Protein AF-A0A800JFA0-F1 (afdb_monomer)

Sequence (124 aa):
RRDFPLHDFRRLAPLLHELRVVKTEPEIELLKEAVDITAKGFRRLLRFVKPGVIEFEVEAELAREFIKRRGKFAYTPIIAAGKNNCVLHYLQNDQVCKKGQLLLLDIGSSYANYNADMTRTIPV

Radius of gyration: 19.23 Å; Cα contacts (8 Å, |Δi|>4): 198; chains: 1; bounding box: 42×38×57 Å

Nearest PDB structures (foldseek):
  1jaw-assembly1_A  TM=9.812E-01  e=3.263E-09  Escherichia coli
  2bh3-assembly1_A  TM=9.838E-01  e=4.172E-09  Escherichia coli
  5cdl-assembly1_A  TM=9.649E-01  e=1.303E-07  Deinococcus radiodurans R1 = ATCC 13939 = DSM 20539
  5giq-assembly1_A-2  TM=9.673E-01  e=3.483E-07  Deinococcus radiodurans R1 = ATCC 13939 = DSM 20539
  4ege-assembly1_A-2  TM=9.065E-01  e=4.326E-06  Mycobacterium ulcerans Agy99

pLDDT: mean 97.41, std 2.81, range [72.75, 98.81]

Mean predict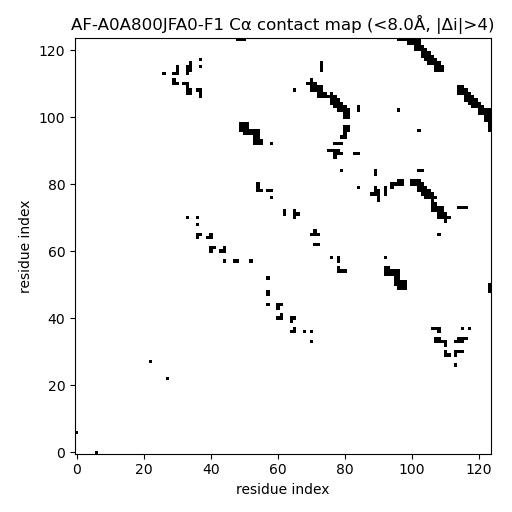ed aligned error: 3.14 Å

Secondary structure (DSSP, 8-state):
--S-TTS----SHHHHHHHTTSPPHHHHHHHHHHHHHHHHHHHHHHHH--TT-BHHHHHHHHHHHHHHTT-EESSPPEEEEGGGGGSTT-----SB--TT-EEEEEE-EEETTEE--EEEEEE-

Foldseek 3Di:
DVVCVPDDDDDCVVVVVVVPPDDDPVLVVQLVLQVVLFVVLVVVLVVVDDFFDFQVVSVVSSQVSQVVSVKHWPDQKDWAKAPRVVPPPDRPSGDTHHAPIKIWIFTTIADPNHIDTDIDIDGD

Structure (mmCIF, N/CA/C/O backbone):
data_AF-A0A800JFA0-F1
#
_entry.id   AF-A0A800JFA0-F1
#
loop_
_atom_site.group_PDB
_atom_site.id
_atom_site.type_symbol
_atom_site.label_atom_id
_atom_site.label_alt_id
_atom_site.label_comp_id
_atom_site.label_asym_id
_atom_site.label_entity_id
_atom_site.label_seq_id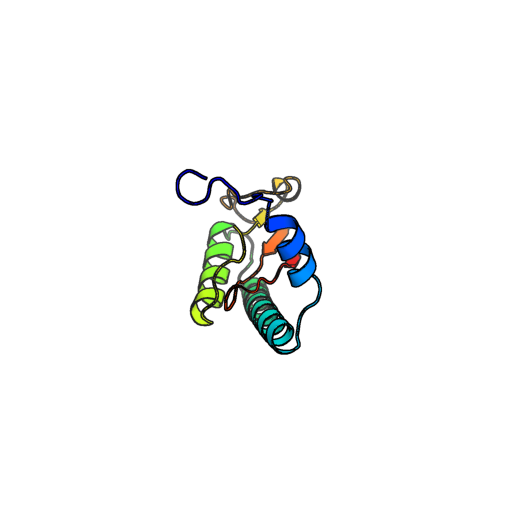
_atom_site.pdbx_PDB_ins_code
_atom_site.Cartn_x
_atom_site.Cartn_y
_atom_site.Cartn_z
_atom_site.occupancy
_atom_site.B_iso_or_equiv
_atom_site.auth_seq_id
_atom_site.auth_comp_id
_atom_site.auth_asym_id
_atom_site.auth_atom_id
_atom_site.pdbx_PDB_model_num
ATOM 1 N N . ARG A 1 1 ? 16.567 21.634 -27.861 1.00 72.75 1 ARG A N 1
ATOM 2 C CA . ARG A 1 1 ? 16.280 22.268 -29.174 1.00 72.75 1 ARG A CA 1
ATOM 3 C C . ARG A 1 1 ? 17.386 23.222 -29.615 1.00 72.75 1 ARG A C 1
ATOM 5 O O . ARG A 1 1 ? 17.809 23.080 -30.745 1.00 72.75 1 ARG A O 1
ATOM 12 N N . ARG A 1 2 ? 17.898 24.126 -28.760 1.00 85.94 2 ARG A N 1
ATOM 13 C CA . ARG A 1 2 ? 19.010 25.034 -29.121 1.00 85.94 2 ARG A CA 1
ATOM 14 C C . ARG A 1 2 ? 20.276 24.302 -29.587 1.00 85.94 2 ARG A C 1
ATOM 16 O O . ARG A 1 2 ? 20.814 24.647 -30.625 1.00 85.94 2 ARG A O 1
ATOM 23 N N . ASP A 1 3 ? 20.683 23.260 -28.867 1.00 93.69 3 ASP A N 1
ATOM 24 C CA . ASP A 1 3 ? 21.931 22.534 -29.170 1.00 93.69 3 ASP A CA 1
ATOM 25 C C . ASP A 1 3 ? 21.749 21.471 -30.272 1.00 93.69 3 ASP A C 1
ATOM 27 O O . ASP A 1 3 ? 22.708 20.950 -30.827 1.00 93.69 3 ASP A O 1
ATOM 31 N N . PHE A 1 4 ? 20.493 21.164 -30.610 1.00 93.38 4 PHE A N 1
ATOM 32 C CA . PHE A 1 4 ? 20.093 20.085 -31.512 1.00 93.38 4 PHE A CA 1
ATOM 33 C C . PHE A 1 4 ? 18.885 20.517 -32.361 1.00 93.38 4 PHE A C 1
ATOM 35 O O . PHE A 1 4 ? 17.796 19.958 -32.205 1.00 93.38 4 PHE A O 1
ATOM 42 N N . PRO A 1 5 ? 19.033 21.553 -33.205 1.00 93.12 5 PRO A N 1
ATOM 43 C CA . PRO A 1 5 ? 17.900 22.198 -33.869 1.00 93.12 5 PRO A CA 1
ATOM 44 C C . PRO A 1 5 ? 17.267 21.350 -34.979 1.00 93.12 5 PRO A C 1
ATOM 46 O O . PRO A 1 5 ? 16.103 21.560 -35.298 1.00 93.12 5 PRO A O 1
ATOM 49 N N . LEU A 1 6 ? 18.004 20.381 -35.535 1.00 95.81 6 LEU A N 1
ATOM 50 C CA . LEU A 1 6 ? 17.531 19.508 -36.617 1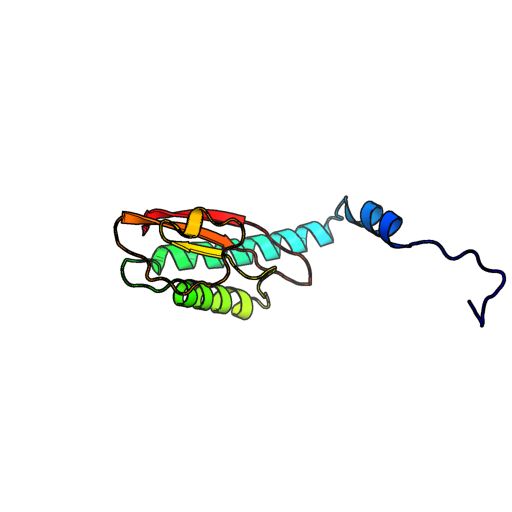.00 95.81 6 LEU A CA 1
ATOM 51 C C . LEU A 1 6 ? 16.810 18.238 -36.129 1.00 95.81 6 LEU A C 1
ATOM 53 O O . LEU A 1 6 ? 16.285 17.487 -36.945 1.00 95.81 6 LEU A O 1
ATOM 57 N N . HIS A 1 7 ? 16.790 17.969 -34.820 1.00 94.81 7 HIS A N 1
ATOM 58 C CA . HIS A 1 7 ? 16.143 16.773 -34.279 1.00 94.81 7 HIS A CA 1
ATOM 59 C C . HIS A 1 7 ? 14.629 16.970 -34.107 1.00 94.81 7 HIS A C 1
ATOM 61 O O . HIS A 1 7 ? 14.180 17.980 -33.559 1.00 94.81 7 HIS A O 1
ATOM 67 N N . ASP A 1 8 ? 13.850 15.958 -34.500 1.00 93.69 8 ASP A N 1
ATOM 68 C CA . ASP A 1 8 ? 12.423 15.860 -34.182 1.00 93.69 8 ASP A CA 1
ATOM 69 C C . ASP A 1 8 ? 12.243 15.327 -32.750 1.00 93.69 8 ASP A C 1
ATOM 71 O O . ASP A 1 8 ? 12.600 14.191 -32.433 1.00 93.69 8 ASP A O 1
ATOM 75 N N . PHE A 1 9 ? 11.703 16.162 -31.860 1.00 92.44 9 PHE A N 1
ATOM 76 C CA . PHE A 1 9 ? 11.481 15.804 -30.460 1.00 92.44 9 PHE A CA 1
ATOM 77 C C . PHE A 1 9 ? 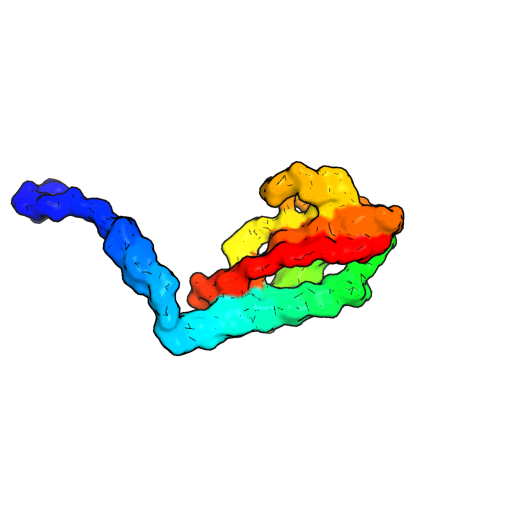10.055 15.301 -30.267 1.00 92.44 9 PHE A C 1
ATOM 79 O O . PHE A 1 9 ? 9.102 16.079 -30.339 1.00 92.44 9 PHE A O 1
ATOM 86 N N . ARG A 1 10 ? 9.923 14.019 -29.923 1.00 94.38 10 ARG A N 1
ATOM 87 C CA . ARG A 1 10 ? 8.641 13.377 -29.605 1.00 94.38 10 ARG A CA 1
ATOM 88 C C . ARG A 1 10 ? 8.540 13.011 -28.129 1.00 94.38 10 ARG A C 1
ATOM 90 O O . ARG A 1 10 ? 9.532 12.966 -27.404 1.00 94.38 10 ARG A O 1
ATOM 97 N N . ARG A 1 11 ? 7.315 12.743 -27.672 1.00 95.56 11 ARG A N 1
ATOM 98 C CA . ARG A 1 11 ? 7.057 12.325 -26.291 1.00 95.56 11 ARG A CA 1
ATOM 99 C C . ARG A 1 11 ? 7.479 10.866 -26.119 1.00 95.56 11 ARG A C 1
ATOM 101 O O . ARG A 1 11 ? 6.932 9.998 -26.784 1.00 95.56 11 ARG A O 1
ATOM 108 N N . LEU A 1 12 ? 8.400 10.601 -25.196 1.00 95.69 12 LEU A N 1
ATOM 109 C CA . LEU A 1 12 ? 8.869 9.245 -24.879 1.00 95.69 12 LEU A CA 1
ATOM 110 C C . LEU A 1 12 ? 7.828 8.415 -24.100 1.00 95.69 12 LEU A C 1
ATOM 112 O O . LEU A 1 12 ? 7.806 7.192 -24.192 1.00 95.69 12 LEU A O 1
ATOM 116 N N . ALA A 1 13 ? 6.942 9.076 -23.346 1.00 96.62 13 ALA A N 1
ATOM 117 C CA . ALA A 1 13 ? 6.008 8.415 -22.432 1.00 96.62 13 ALA A CA 1
ATOM 118 C C . ALA A 1 13 ? 5.138 7.294 -23.054 1.00 96.62 13 ALA A C 1
ATOM 120 O O . ALA A 1 13 ? 5.026 6.258 -22.407 1.00 96.62 13 ALA A O 1
ATOM 121 N N . PRO A 1 14 ? 4.555 7.426 -24.268 1.00 95.88 14 PRO A N 1
ATOM 122 C CA . PRO A 1 14 ? 3.767 6.349 -24.878 1.00 95.88 14 PRO A CA 1
ATOM 123 C C . PRO A 1 14 ? 4.565 5.050 -25.057 1.00 95.88 14 PRO A C 1
ATOM 125 O O . PRO A 1 14 ? 4.094 3.991 -24.659 1.00 95.88 14 PRO A O 1
ATOM 128 N N . LEU A 1 15 ? 5.810 5.147 -25.536 1.00 96.38 15 LEU A N 1
ATOM 129 C CA . LEU A 1 15 ? 6.692 3.987 -25.708 1.00 96.38 15 LEU A CA 1
ATOM 130 C C . LEU A 1 15 ? 7.032 3.338 -24.360 1.00 96.38 15 LEU A C 1
ATOM 132 O O . LEU A 1 15 ? 6.999 2.120 -24.219 1.00 96.38 15 LEU A O 1
ATOM 136 N N . LEU A 1 16 ? 7.315 4.149 -23.334 1.00 96.19 16 LEU A N 1
ATOM 137 C CA . LEU A 1 16 ? 7.587 3.630 -21.989 1.00 96.19 16 LEU A CA 1
ATOM 138 C C . LEU A 1 16 ? 6.368 2.962 -21.345 1.00 96.19 16 LEU A C 1
ATOM 140 O O . LEU A 1 16 ? 6.545 2.078 -20.510 1.00 96.19 16 LEU A O 1
ATOM 144 N N . HIS A 1 17 ? 5.148 3.387 -21.682 1.00 94.94 17 HIS A N 1
ATOM 145 C CA . HIS A 1 17 ? 3.939 2.736 -21.182 1.00 94.94 17 HIS A CA 1
ATOM 146 C C . HIS A 1 17 ? 3.822 1.320 -21.743 1.00 94.94 17 HIS A C 1
ATOM 148 O O . HIS A 1 17 ? 3.641 0.393 -20.959 1.00 94.94 17 HIS A O 1
ATOM 154 N N . GLU A 1 18 ? 4.004 1.148 -23.055 1.00 95.62 18 GLU A N 1
ATOM 155 C CA . GLU A 1 18 ? 3.944 -0.157 -23.728 1.00 95.62 18 GLU A CA 1
ATOM 156 C C . GLU A 1 18 ? 5.007 -1.127 -23.200 1.00 95.62 18 GLU A C 1
ATOM 158 O O . GLU A 1 18 ? 4.691 -2.258 -22.831 1.00 95.62 18 GLU A O 1
ATOM 163 N N . LEU A 1 19 ? 6.251 -0.657 -23.059 1.00 96.00 19 LEU A N 1
ATOM 164 C CA . LEU A 1 19 ? 7.367 -1.473 -22.566 1.00 96.00 19 LEU A CA 1
ATOM 165 C C . LEU A 1 19 ? 7.176 -1.981 -21.132 1.00 96.00 19 LEU A C 1
ATOM 167 O O . LEU A 1 19 ? 7.807 -2.957 -20.741 1.00 96.00 19 LEU A O 1
ATOM 171 N N . ARG A 1 20 ? 6.332 -1.324 -20.330 1.00 96.19 20 ARG A N 1
ATOM 172 C CA . ARG A 1 20 ? 6.105 -1.678 -18.924 1.00 96.19 20 ARG A CA 1
ATOM 173 C C . ARG A 1 20 ? 4.853 -2.522 -18.717 1.00 96.19 20 ARG A C 1
ATOM 175 O O . ARG A 1 20 ? 4.571 -2.840 -17.566 1.00 96.19 20 ARG A O 1
ATOM 182 N N . VAL A 1 21 ? 4.081 -2.862 -19.749 1.00 96.50 21 VAL A N 1
ATOM 183 C CA . VAL A 1 21 ? 2.835 -3.628 -19.562 1.00 96.50 21 VAL A CA 1
ATOM 184 C C . VAL A 1 21 ? 3.130 -5.064 -19.130 1.00 96.50 21 VAL A C 1
ATOM 186 O O . VAL A 1 21 ? 2.608 -5.520 -18.114 1.00 96.50 21 VAL A O 1
ATOM 189 N N . VAL A 1 22 ? 3.983 -5.765 -19.879 1.00 97.44 22 VAL A N 1
ATOM 190 C CA . VAL A 1 22 ? 4.319 -7.175 -19.633 1.00 97.44 22 VAL A CA 1
ATOM 191 C C . VAL A 1 22 ? 5.557 -7.255 -18.752 1.00 97.44 22 VAL A C 1
ATOM 193 O O . VAL A 1 22 ? 6.561 -6.605 -19.027 1.00 97.44 22 VAL A O 1
ATOM 196 N N . LYS A 1 23 ? 5.470 -8.042 -17.680 1.00 97.94 23 LYS A N 1
ATOM 197 C CA . LYS A 1 23 ? 6.543 -8.204 -16.699 1.00 97.94 23 LYS A CA 1
ATOM 198 C C . LYS A 1 23 ? 7.425 -9.386 -17.048 1.00 97.94 23 LYS A C 1
ATOM 200 O O . LYS A 1 23 ? 6.932 -10.447 -17.419 1.00 97.94 23 LYS A O 1
ATOM 205 N N . THR A 1 24 ? 8.723 -9.193 -16.894 1.00 98.31 24 THR A N 1
ATOM 206 C CA . THR A 1 24 ? 9.705 -10.274 -16.898 1.00 98.31 24 THR A CA 1
ATOM 207 C C . THR A 1 24 ? 9.647 -11.058 -15.584 1.00 98.31 24 THR A C 1
ATOM 209 O O . THR A 1 24 ? 9.140 -10.563 -14.577 1.00 98.31 24 THR A O 1
ATOM 212 N N . GLU A 1 25 ? 10.196 -12.273 -15.565 1.00 98.50 25 GLU A N 1
ATOM 213 C CA . GLU A 1 25 ? 10.197 -13.108 -14.355 1.00 98.50 25 GLU A CA 1
ATOM 214 C C . GLU A 1 25 ? 10.822 -12.403 -13.130 1.00 98.50 25 GLU A C 1
ATOM 216 O O . GLU A 1 25 ? 10.194 -12.398 -12.071 1.00 98.50 25 GLU A O 1
ATOM 221 N N . PRO A 1 26 ? 11.975 -11.702 -13.235 1.00 98.38 26 PRO A N 1
ATOM 222 C CA . PRO A 1 26 ? 12.523 -10.964 -12.096 1.00 98.38 26 PRO A CA 1
ATOM 223 C C . PRO A 1 26 ? 11.600 -9.850 -11.580 1.00 98.38 26 PRO A C 1
ATOM 225 O O . PRO A 1 26 ? 11.539 -9.610 -10.377 1.00 98.38 26 PRO A O 1
ATOM 228 N N . GLU A 1 27 ? 10.860 -9.170 -12.462 1.00 98.62 27 GLU A N 1
ATOM 229 C CA . GLU A 1 27 ? 9.876 -8.156 -12.055 1.00 98.62 27 GLU A CA 1
ATOM 230 C C . GLU A 1 27 ? 8.695 -8.777 -11.308 1.00 98.62 27 GLU A C 1
ATOM 232 O O . GLU A 1 27 ? 8.199 -8.199 -10.340 1.00 98.62 27 GLU A O 1
ATOM 237 N N . ILE A 1 28 ? 8.250 -9.957 -11.744 1.00 98.69 28 ILE A N 1
ATOM 238 C CA . ILE A 1 28 ? 7.185 -10.712 -11.082 1.00 98.69 28 ILE A CA 1
ATOM 239 C C . ILE A 1 28 ? 7.620 -11.117 -9.672 1.00 98.69 28 ILE A C 1
ATOM 241 O O . ILE A 1 28 ? 6.835 -10.964 -8.737 1.00 98.69 28 ILE A O 1
ATOM 245 N N . GLU A 1 29 ? 8.862 -11.564 -9.483 1.00 98.69 29 GLU A N 1
ATOM 246 C CA . GLU A 1 29 ? 9.387 -11.889 -8.150 1.00 98.69 29 GLU A CA 1
ATOM 247 C C . GLU A 1 29 ? 9.420 -10.663 -7.222 1.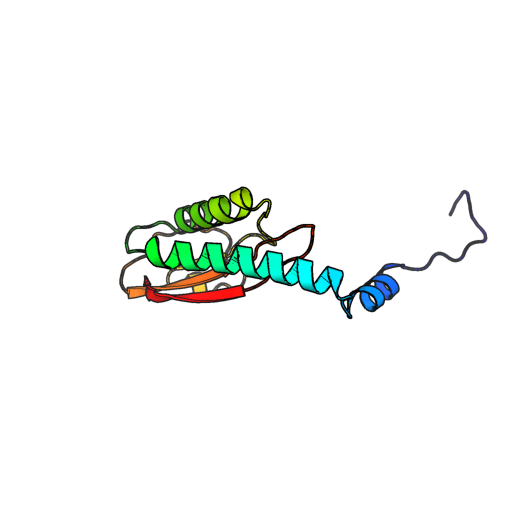00 98.69 29 GLU A C 1
ATOM 249 O O . GLU A 1 29 ? 9.023 -10.751 -6.059 1.00 98.69 29 GLU A O 1
ATOM 254 N N . LEU A 1 30 ? 9.785 -9.485 -7.738 1.00 98.62 30 LEU A N 1
ATOM 255 C CA . LEU A 1 30 ? 9.737 -8.237 -6.964 1.00 98.62 30 LEU A CA 1
ATOM 256 C C . LEU A 1 30 ? 8.299 -7.811 -6.618 1.00 98.62 30 LEU A C 1
ATOM 258 O O . LEU A 1 30 ? 8.049 -7.334 -5.509 1.00 98.62 30 LEU A O 1
ATOM 262 N N . LEU A 1 31 ? 7.340 -8.012 -7.530 1.00 98.75 31 LEU A N 1
ATOM 263 C CA . LEU A 1 31 ? 5.915 -7.796 -7.251 1.00 98.75 31 LEU A CA 1
ATOM 264 C C . LEU A 1 31 ? 5.401 -8.758 -6.174 1.00 98.75 31 LEU A C 1
ATOM 266 O O . LEU A 1 31 ? 4.687 -8.329 -5.268 1.00 98.75 31 LEU A O 1
ATOM 270 N N . LYS A 1 32 ? 5.779 -10.040 -6.236 1.00 98.75 32 LYS A N 1
ATOM 271 C CA . LYS A 1 32 ? 5.412 -11.041 -5.223 1.00 98.75 32 LYS A CA 1
ATOM 272 C C . LYS A 1 32 ? 5.937 -10.658 -3.842 1.00 98.75 32 LYS A C 1
ATOM 274 O O . LYS A 1 32 ? 5.182 -10.764 -2.879 1.00 98.75 32 LYS A O 1
ATOM 279 N N . GLU A 1 33 ? 7.164 -10.150 -3.742 1.00 98.69 33 GLU A N 1
ATOM 280 C CA . GLU A 1 33 ? 7.710 -9.658 -2.469 1.00 98.69 33 GLU A CA 1
ATOM 281 C C . GLU A 1 33 ? 6.893 -8.471 -1.928 1.00 98.69 33 GLU A C 1
ATOM 283 O O . GLU A 1 33 ? 6.488 -8.471 -0.764 1.00 98.69 33 GLU A O 1
ATOM 288 N N . ALA A 1 34 ? 6.555 -7.488 -2.772 1.00 98.81 34 ALA A N 1
ATOM 289 C CA . ALA A 1 34 ? 5.700 -6.367 -2.369 1.00 98.81 34 ALA A CA 1
ATOM 290 C C . ALA A 1 34 ? 4.307 -6.835 -1.889 1.00 98.81 34 ALA A C 1
ATOM 292 O O . ALA A 1 34 ? 3.758 -6.308 -0.909 1.00 98.81 34 ALA A O 1
ATOM 293 N N . VAL A 1 35 ? 3.729 -7.847 -2.545 1.00 98.75 35 VAL A N 1
ATOM 294 C CA . VAL A 1 35 ? 2.447 -8.456 -2.154 1.00 98.75 35 VAL A CA 1
ATOM 295 C C . VAL A 1 35 ? 2.578 -9.201 -0.826 1.00 98.75 35 VAL A C 1
ATOM 297 O O . VAL A 1 35 ? 1.719 -9.054 0.045 1.00 98.75 35 VAL A O 1
ATOM 300 N N . ASP A 1 36 ? 3.657 -9.950 -0.620 1.00 98.69 36 ASP A N 1
ATOM 301 C CA . ASP A 1 36 ? 3.890 -10.699 0.613 1.00 98.69 36 ASP A CA 1
ATOM 302 C C . ASP A 1 36 ? 4.114 -9.775 1.823 1.00 98.69 36 ASP A C 1
ATOM 304 O O . ASP A 1 36 ? 3.525 -9.989 2.889 1.00 98.69 36 ASP A O 1
ATOM 308 N N . ILE A 1 37 ? 4.865 -8.681 1.660 1.00 98.69 37 ILE A N 1
ATOM 309 C CA . ILE A 1 37 ? 5.006 -7.639 2.690 1.00 98.69 37 ILE A CA 1
ATOM 310 C C . ILE A 1 37 ? 3.632 -7.045 3.047 1.00 98.69 37 ILE A C 1
ATOM 312 O O . ILE A 1 37 ? 3.300 -6.941 4.235 1.00 98.69 37 ILE A O 1
ATOM 316 N N . THR A 1 38 ? 2.805 -6.729 2.043 1.00 98.81 38 THR A N 1
ATOM 317 C CA . THR A 1 38 ? 1.431 -6.224 2.235 1.00 98.81 38 THR A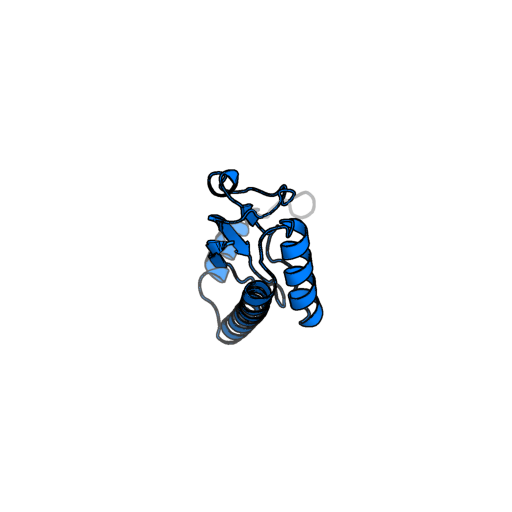 CA 1
ATOM 318 C C . THR A 1 38 ? 0.578 -7.229 3.009 1.00 98.81 38 THR A C 1
ATOM 320 O O . THR A 1 38 ? -0.060 -6.883 4.006 1.00 98.81 38 THR A O 1
ATOM 323 N N . ALA A 1 39 ? 0.629 -8.505 2.623 1.00 98.56 39 ALA A N 1
ATOM 324 C CA . ALA A 1 39 ? -0.125 -9.576 3.261 1.00 98.56 39 ALA A CA 1
ATOM 325 C C . ALA A 1 39 ? 0.327 -9.833 4.711 1.00 98.56 39 ALA A C 1
ATOM 327 O O . ALA A 1 39 ? -0.494 -10.150 5.577 1.00 98.56 39 ALA A O 1
ATOM 328 N N . LYS A 1 40 ? 1.624 -9.697 5.012 1.00 98.31 40 LYS A N 1
ATOM 329 C CA . LYS A 1 40 ? 2.157 -9.773 6.383 1.00 98.31 40 LYS A CA 1
ATOM 330 C C . LYS A 1 40 ? 1.669 -8.598 7.238 1.00 98.31 40 LYS A C 1
ATOM 332 O O . LYS A 1 40 ? 1.264 -8.831 8.379 1.00 98.31 40 LYS A O 1
ATOM 337 N N . GLY A 1 41 ? 1.640 -7.382 6.684 1.00 98.19 41 GLY A N 1
ATOM 338 C CA . GLY A 1 41 ? 1.052 -6.202 7.331 1.00 98.19 41 GLY A CA 1
ATOM 339 C C . GLY A 1 41 ? -0.433 -6.397 7.644 1.00 98.19 41 GLY A C 1
ATOM 340 O O . GLY A 1 41 ? -0.843 -6.300 8.799 1.00 98.19 41 GLY A O 1
ATOM 34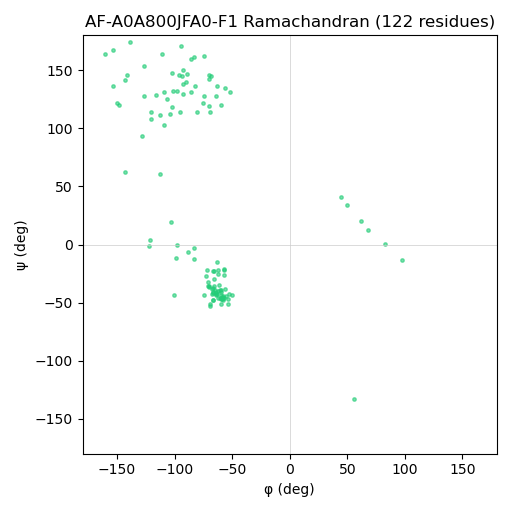1 N N . PHE A 1 42 ? -1.225 -6.809 6.653 1.00 98.50 42 PHE A N 1
ATOM 342 C CA . PHE A 1 42 ? -2.655 -7.074 6.830 1.00 98.50 42 PHE A CA 1
ATOM 343 C C . PHE A 1 42 ? -2.936 -8.140 7.899 1.00 98.50 42 PHE A C 1
ATOM 345 O O . PHE A 1 42 ? -3.739 -7.924 8.805 1.00 98.50 42 PHE A O 1
ATOM 352 N N . ARG A 1 43 ? -2.216 -9.272 7.882 1.00 98.00 43 ARG A N 1
ATOM 353 C CA . ARG A 1 43 ? -2.367 -10.318 8.913 1.00 98.00 43 ARG A CA 1
ATOM 354 C C . ARG A 1 43 ? -2.013 -9.840 10.318 1.00 98.00 43 ARG A C 1
ATOM 356 O O . ARG A 1 43 ? -2.462 -10.454 11.285 1.00 98.00 43 ARG A O 1
ATOM 363 N N . ARG A 1 44 ? -1.168 -8.819 10.463 1.00 96.25 44 ARG A N 1
ATOM 364 C CA . ARG A 1 44 ? -0.891 -8.201 11.763 1.00 96.25 44 ARG A CA 1
ATOM 365 C C . ARG A 1 44 ? -2.058 -7.333 12.215 1.00 96.25 44 ARG A C 1
ATOM 367 O O . ARG A 1 44 ? -2.455 -7.461 13.370 1.00 96.25 44 ARG A O 1
ATOM 374 N N . LEU A 1 45 ? -2.633 -6.543 11.308 1.00 97.12 45 LEU A N 1
ATOM 375 C CA . LEU A 1 45 ? -3.797 -5.707 11.604 1.00 97.12 45 LEU A CA 1
ATOM 376 C C . LEU A 1 45 ? -4.981 -6.506 12.141 1.00 97.12 45 LEU A C 1
ATOM 378 O O . LEU A 1 45 ? -5.613 -6.065 13.093 1.00 97.12 45 LEU A O 1
ATOM 382 N N . LEU A 1 46 ? -5.222 -7.710 11.614 1.00 97.56 46 LEU A N 1
ATOM 383 C CA . LEU A 1 46 ? -6.302 -8.587 12.090 1.00 97.56 46 LEU A CA 1
ATOM 384 C C . LEU A 1 46 ? -6.224 -8.918 13.592 1.00 97.56 46 LEU A C 1
ATOM 386 O O . LEU A 1 46 ? -7.227 -9.305 14.179 1.00 97.56 46 LEU A O 1
ATOM 390 N N . ARG A 1 47 ? -5.045 -8.799 14.218 1.00 96.69 47 ARG A N 1
ATOM 391 C CA . ARG A 1 47 ? -4.862 -8.989 15.670 1.00 96.69 47 ARG A CA 1
ATOM 392 C C . ARG A 1 47 ? -4.825 -7.676 16.456 1.00 96.69 47 ARG A C 1
ATOM 394 O O . ARG A 1 47 ? -4.820 -7.714 17.682 1.00 96.69 47 ARG A O 1
ATOM 401 N N . PHE A 1 48 ? -4.723 -6.545 15.767 1.00 98.00 48 PHE A N 1
ATOM 402 C CA . PHE A 1 48 ? -4.567 -5.218 16.356 1.00 98.00 48 PHE A CA 1
ATOM 403 C C . PHE A 1 48 ? -5.886 -4.444 16.394 1.00 98.00 48 PHE A C 1
ATOM 405 O O . PHE A 1 48 ? -6.204 -3.829 17.411 1.00 98.00 48 PHE A O 1
ATOM 412 N N . VAL A 1 49 ? -6.648 -4.492 15.298 1.00 98.31 49 VAL A N 1
ATOM 413 C CA . VAL A 1 49 ? -7.905 -3.757 15.140 1.00 98.31 49 VAL A CA 1
ATOM 414 C C . VAL A 1 49 ? -8.928 -4.250 16.159 1.00 98.31 49 VAL A C 1
ATOM 416 O O . VAL A 1 49 ? -9.174 -5.448 16.293 1.00 98.31 49 VAL A O 1
ATOM 419 N N . LYS A 1 50 ? -9.497 -3.295 16.892 1.00 98.31 50 LYS A N 1
ATOM 420 C CA . LYS A 1 50 ? -10.554 -3.479 17.887 1.00 98.31 50 LYS A CA 1
ATOM 421 C C . LYS A 1 50 ? -11.250 -2.134 18.130 1.00 98.31 50 LYS A C 1
ATOM 423 O O . LYS A 1 50 ? -10.663 -1.092 17.814 1.00 98.31 50 LYS A O 1
ATOM 428 N N . PRO A 1 51 ? -12.444 -2.112 18.745 1.00 98.56 51 PRO A N 1
ATOM 429 C CA . PRO A 1 51 ? -13.113 -0.861 19.079 1.00 98.56 51 PRO A CA 1
ATOM 430 C C . PRO A 1 51 ? -12.232 0.047 19.947 1.00 98.56 51 PRO A C 1
ATOM 432 O O . PRO A 1 51 ? -11.637 -0.409 20.925 1.00 98.56 51 PRO A O 1
ATOM 435 N N . GLY A 1 52 ? -12.179 1.333 19.600 1.00 98.44 52 GLY A N 1
ATOM 436 C CA . GLY A 1 52 ? -11.401 2.356 20.304 1.00 98.44 52 GLY A CA 1
ATOM 437 C C . GLY A 1 52 ? -10.034 2.669 19.689 1.00 98.44 52 GLY A C 1
ATOM 438 O O . GLY A 1 52 ? -9.465 3.694 20.042 1.00 98.44 52 GLY A O 1
ATOM 439 N N . VAL A 1 53 ? -9.540 1.845 18.760 1.00 98.19 53 VAL A N 1
ATOM 440 C CA . VAL A 1 53 ? -8.339 2.154 17.961 1.00 98.19 53 VAL A CA 1
ATOM 441 C C . VAL A 1 53 ? -8.647 3.278 16.972 1.00 98.19 53 VAL A C 1
ATOM 443 O O . VAL A 1 53 ? -9.737 3.313 16.401 1.00 98.19 53 VAL A O 1
ATOM 446 N N . ILE A 1 54 ? -7.701 4.181 16.744 1.00 98.56 54 ILE A N 1
ATOM 447 C CA . ILE A 1 54 ? -7.809 5.268 15.767 1.00 98.56 54 ILE A CA 1
ATOM 448 C C . ILE A 1 54 ? -7.197 4.827 14.430 1.00 98.56 54 ILE A C 1
ATOM 450 O O . ILE A 1 54 ? -6.222 4.078 14.400 1.00 98.56 54 ILE A O 1
ATOM 454 N N . GLU A 1 55 ? -7.766 5.268 13.309 1.00 98.69 55 GLU A N 1
ATOM 455 C CA . GLU A 1 55 ? -7.320 4.908 11.952 1.00 98.69 55 GLU A CA 1
ATOM 456 C C . GLU A 1 55 ? -5.799 5.107 11.742 1.00 98.69 55 GLU A C 1
ATOM 458 O O . GLU A 1 55 ? -5.130 4.193 11.258 1.00 98.69 55 GLU A O 1
ATOM 463 N N . PHE A 1 56 ? -5.198 6.212 12.196 1.00 98.44 56 PHE A N 1
ATOM 464 C CA . PHE A 1 56 ? -3.744 6.412 12.090 1.00 98.44 56 PHE A CA 1
ATOM 465 C C . PHE A 1 56 ? -2.913 5.431 12.939 1.00 98.44 56 PHE A C 1
ATOM 467 O O . PHE A 1 56 ? -1.743 5.193 12.642 1.00 98.44 56 PHE A O 1
ATOM 474 N N . GLU A 1 57 ? -3.469 4.834 13.998 1.00 98.69 57 GLU A N 1
ATOM 475 C CA . GLU A 1 57 ? -2.761 3.792 14.756 1.00 98.69 57 GLU A CA 1
ATOM 476 C C . GLU A 1 57 ? -2.669 2.503 13.927 1.00 98.69 57 GLU A C 1
ATOM 478 O O . GLU A 1 57 ? -1.647 1.816 13.940 1.00 98.69 57 GLU A O 1
ATOM 483 N N . VAL A 1 58 ? -3.708 2.206 13.138 1.00 98.50 58 VAL A N 1
ATOM 484 C CA . VAL A 1 58 ? -3.689 1.128 12.137 1.00 98.50 58 VAL A CA 1
ATOM 485 C C . VAL A 1 58 ? -2.647 1.436 11.053 1.00 98.50 58 VAL A C 1
ATOM 487 O O . VAL A 1 58 ? -1.893 0.544 10.654 1.00 98.50 58 VAL A O 1
ATOM 490 N N . GLU A 1 59 ? -2.547 2.698 10.621 1.00 98.56 59 GLU A N 1
ATOM 491 C CA . GLU A 1 59 ? -1.508 3.153 9.686 1.00 98.56 59 GLU A CA 1
ATOM 492 C C . GLU A 1 59 ? -0.100 2.903 10.239 1.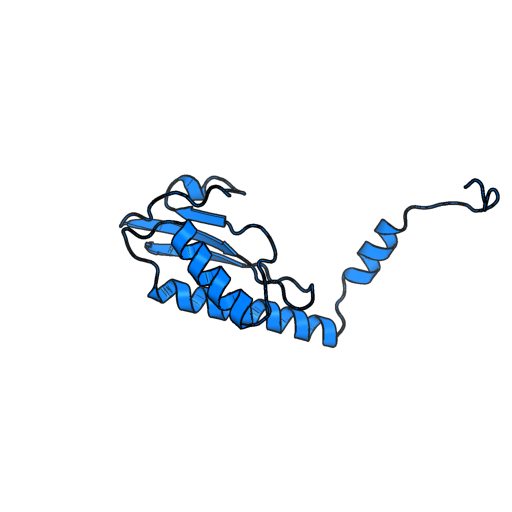00 98.56 59 GLU A C 1
ATOM 494 O O . GLU A 1 59 ? 0.749 2.326 9.554 1.00 98.56 59 GLU A O 1
ATOM 499 N N . ALA A 1 60 ? 0.140 3.267 11.501 1.00 98.50 60 ALA A N 1
ATOM 500 C CA . ALA A 1 60 ? 1.428 3.083 12.162 1.00 98.50 60 ALA A CA 1
ATOM 501 C C . ALA A 1 60 ? 1.838 1.600 12.246 1.00 98.50 60 ALA A C 1
ATOM 503 O O . ALA A 1 60 ? 3.006 1.256 12.031 1.00 98.50 60 ALA A O 1
ATOM 504 N N . GLU A 1 61 ? 0.886 0.699 12.501 1.00 98.12 61 GLU A N 1
ATOM 505 C CA . GLU A 1 61 ? 1.140 -0.744 12.532 1.00 98.12 61 GLU A CA 1
ATOM 506 C C . GLU A 1 61 ? 1.551 -1.301 11.160 1.00 98.12 61 GLU A C 1
ATOM 508 O O . GLU A 1 61 ? 2.464 -2.134 11.077 1.00 98.12 61 GLU A O 1
ATOM 513 N N . LEU A 1 62 ? 0.935 -0.816 10.076 1.00 98.38 62 LEU A N 1
ATOM 514 C CA . LEU A 1 62 ? 1.345 -1.149 8.709 1.00 98.38 62 LEU A CA 1
ATOM 515 C C . LEU A 1 62 ? 2.727 -0.588 8.386 1.00 98.38 62 LEU A C 1
ATOM 517 O O . LEU A 1 62 ? 3.590 -1.332 7.913 1.00 98.38 62 LEU A O 1
ATOM 521 N N . ALA A 1 63 ? 2.957 0.692 8.693 1.00 98.38 63 ALA A N 1
ATOM 522 C CA . ALA A 1 63 ? 4.229 1.366 8.461 1.00 98.38 63 ALA A CA 1
ATOM 523 C C . ALA A 1 63 ? 5.379 0.586 9.105 1.00 98.38 63 ALA A C 1
ATOM 525 O O . ALA A 1 63 ? 6.385 0.289 8.457 1.00 98.38 63 ALA A O 1
ATOM 526 N N . ARG A 1 64 ? 5.197 0.163 10.361 1.00 97.94 64 ARG A N 1
ATOM 527 C CA . ARG A 1 64 ? 6.167 -0.654 11.093 1.00 97.94 64 ARG A CA 1
ATOM 528 C C . ARG A 1 64 ? 6.486 -1.964 10.369 1.00 97.94 64 ARG A C 1
ATOM 530 O O . ARG A 1 64 ? 7.659 -2.323 10.253 1.00 97.94 64 ARG A O 1
ATOM 537 N N . GLU A 1 65 ? 5.479 -2.703 9.901 1.00 97.69 65 GLU A N 1
ATOM 538 C CA . GLU A 1 65 ? 5.715 -3.976 9.206 1.00 97.69 65 GLU A CA 1
ATOM 539 C C . GLU A 1 65 ? 6.346 -3.792 7.822 1.00 97.69 65 GLU A C 1
ATOM 541 O O . GLU A 1 65 ? 7.190 -4.611 7.439 1.00 97.69 65 GLU A O 1
ATOM 546 N N . PHE A 1 66 ? 5.985 -2.733 7.098 1.00 98.38 66 PHE A N 1
ATOM 547 C CA . PHE A 1 66 ? 6.549 -2.431 5.783 1.00 98.38 66 PHE A CA 1
ATOM 548 C C . PHE A 1 66 ? 8.017 -2.011 5.914 1.00 98.38 66 PHE A C 1
ATOM 550 O O . PHE A 1 66 ? 8.887 -2.643 5.311 1.00 98.38 66 PHE A O 1
ATOM 557 N N . ILE A 1 67 ? 8.320 -1.047 6.791 1.00 98.31 67 ILE A N 1
ATOM 558 C CA . ILE A 1 67 ? 9.682 -0.535 7.021 1.00 98.31 67 ILE A CA 1
ATOM 559 C C . ILE A 1 67 ? 10.616 -1.649 7.498 1.00 98.31 67 ILE A C 1
ATOM 561 O O . ILE A 1 67 ? 11.725 -1.796 6.981 1.00 98.31 67 ILE A O 1
ATOM 565 N N . LYS A 1 68 ? 10.162 -2.505 8.427 1.00 97.88 68 LYS A N 1
ATOM 566 C CA . LYS A 1 68 ? 10.951 -3.650 8.917 1.00 97.88 68 LYS A CA 1
ATOM 567 C C . LYS A 1 68 ? 11.390 -4.597 7.789 1.00 97.88 68 LYS A C 1
ATOM 569 O O . LYS A 1 68 ? 12.400 -5.283 7.930 1.00 97.88 68 LYS A O 1
ATOM 574 N N . ARG A 1 69 ? 10.652 -4.641 6.675 1.00 97.81 69 ARG A N 1
ATOM 575 C CA . ARG A 1 69 ? 10.938 -5.476 5.495 1.00 97.81 69 ARG A CA 1
ATOM 576 C C . ARG A 1 69 ? 11.534 -4.692 4.333 1.00 97.81 69 ARG A C 1
ATOM 578 O O . ARG A 1 69 ? 11.531 -5.172 3.207 1.00 97.81 69 ARG A O 1
ATOM 585 N N . ARG A 1 70 ? 12.087 -3.504 4.609 1.00 97.56 70 ARG A N 1
ATOM 586 C CA . ARG A 1 70 ? 12.673 -2.606 3.598 1.00 97.56 70 ARG A CA 1
ATOM 587 C C . ARG A 1 70 ? 11.654 -2.137 2.552 1.00 97.56 70 ARG A C 1
ATOM 589 O O . ARG A 1 70 ? 12.036 -1.706 1.468 1.00 97.56 70 ARG A O 1
ATOM 596 N N . GLY A 1 71 ? 10.369 -2.228 2.883 1.00 97.31 71 GLY A N 1
ATOM 597 C CA . GLY A 1 71 ? 9.281 -1.662 2.109 1.00 97.31 71 GLY A CA 1
ATOM 598 C C . GLY A 1 71 ? 8.896 -0.275 2.614 1.00 97.31 71 GLY A C 1
ATOM 599 O O . GLY A 1 71 ? 9.324 0.184 3.674 1.00 97.31 71 GLY A O 1
ATOM 600 N N . LYS A 1 72 ? 8.041 0.381 1.844 1.00 98.06 72 LYS A N 1
ATOM 601 C CA . LYS A 1 72 ? 7.335 1.618 2.205 1.00 98.06 72 LYS A CA 1
ATOM 602 C C . LYS A 1 72 ? 5.899 1.517 1.704 1.00 98.06 72 LYS A C 1
ATOM 604 O O . LYS A 1 72 ? 5.580 0.562 1.003 1.00 98.06 72 LYS A O 1
ATOM 609 N N . PHE A 1 73 ? 5.037 2.470 2.021 1.00 98.56 73 PHE A N 1
ATOM 610 C CA . 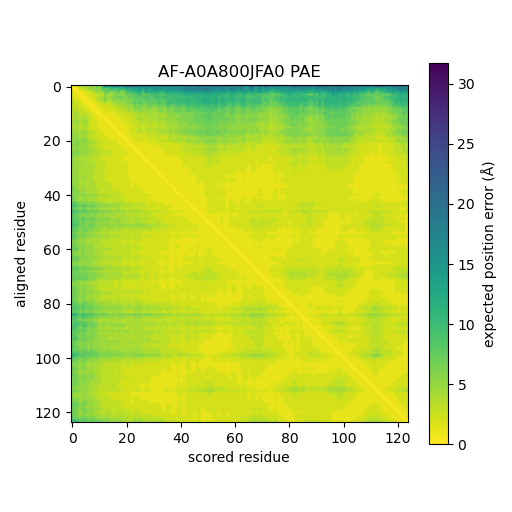PHE A 1 73 ? 3.737 2.530 1.357 1.00 98.56 73 PHE A CA 1
ATOM 611 C C . PHE A 1 73 ? 3.906 2.791 -0.148 1.00 98.56 73 PHE A C 1
ATOM 613 O O . PHE A 1 73 ? 4.738 3.608 -0.549 1.00 98.56 73 PHE A O 1
ATOM 620 N N . ALA A 1 74 ? 3.144 2.073 -0.974 1.00 98.56 74 ALA A N 1
ATOM 621 C CA . ALA A 1 74 ? 3.088 2.284 -2.421 1.00 98.56 74 ALA A CA 1
ATOM 622 C C . ALA A 1 74 ? 2.368 3.594 -2.784 1.00 98.56 74 ALA A C 1
ATOM 624 O O . ALA A 1 74 ? 2.724 4.258 -3.756 1.00 98.56 74 ALA A O 1
ATOM 625 N N . TYR A 1 75 ? 1.386 3.971 -1.971 1.00 98.50 75 TYR A N 1
ATOM 626 C CA . TYR A 1 75 ? 0.566 5.175 -2.063 1.00 98.50 75 TYR A CA 1
ATOM 627 C C . TYR A 1 75 ? 0.072 5.539 -0.655 1.00 98.50 75 TYR A C 1
ATOM 629 O O . TYR A 1 75 ? 0.207 4.734 0.266 1.00 98.50 75 TYR A O 1
ATOM 637 N N . THR A 1 76 ? -0.476 6.740 -0.460 1.00 98.12 76 THR A N 1
ATOM 638 C CA . THR A 1 76 ? -1.036 7.133 0.844 1.00 98.12 76 THR A CA 1
ATOM 639 C C . THR A 1 76 ? -2.167 6.171 1.229 1.00 98.12 76 THR A C 1
ATOM 641 O O . THR A 1 76 ? -3.120 6.061 0.458 1.00 98.12 76 THR A O 1
ATOM 644 N N . PRO A 1 77 ? -2.065 5.448 2.359 1.00 98.19 77 PRO A N 1
ATOM 645 C CA . PRO A 1 77 ? -3.014 4.394 2.695 1.00 98.19 77 PRO A CA 1
ATOM 646 C C . PRO A 1 77 ? -4.390 4.972 3.022 1.00 98.19 77 PRO A C 1
ATOM 648 O O . PRO A 1 77 ? -4.496 6.024 3.651 1.00 98.19 77 PRO A O 1
ATOM 651 N N . ILE A 1 78 ? -5.437 4.243 2.646 1.00 98.75 78 ILE A N 1
ATOM 652 C CA . ILE A 1 78 ? -6.819 4.570 2.998 1.00 98.75 78 ILE A CA 1
ATOM 653 C C . ILE A 1 78 ? -7.230 3.650 4.134 1.00 98.75 78 ILE A C 1
ATOM 655 O O . ILE A 1 78 ? -7.251 2.427 3.976 1.00 98.75 78 ILE A O 1
ATOM 659 N N . ILE A 1 79 ? -7.556 4.235 5.281 1.00 98.62 79 ILE A N 1
ATOM 660 C CA . ILE A 1 79 ? -8.003 3.508 6.466 1.00 98.62 79 ILE A CA 1
ATOM 661 C C . ILE A 1 79 ? -9.295 4.168 6.920 1.00 98.62 79 ILE A C 1
ATOM 663 O O . ILE A 1 79 ? -9.275 5.169 7.621 1.00 98.62 79 ILE A O 1
ATOM 667 N N . ALA A 1 80 ? -10.422 3.632 6.458 1.00 98.62 80 ALA A N 1
ATOM 668 C CA . ALA A 1 80 ? -11.712 4.305 6.516 1.00 98.62 80 ALA A CA 1
ATOM 669 C C . ALA A 1 80 ? -12.741 3.503 7.324 1.00 98.62 80 ALA A C 1
ATOM 671 O O . ALA A 1 80 ? -13.268 2.483 6.868 1.00 98.62 80 ALA A O 1
ATOM 672 N N . ALA A 1 81 ? -13.062 3.986 8.521 1.00 98.38 81 ALA A N 1
ATOM 673 C CA . ALA A 1 81 ? -14.060 3.417 9.414 1.00 98.38 81 ALA A CA 1
ATOM 674 C C . ALA A 1 81 ? -15.458 4.015 9.181 1.00 98.38 81 ALA A C 1
ATOM 676 O O . ALA A 1 81 ? -15.650 5.225 9.010 1.00 98.38 81 ALA A O 1
ATOM 677 N N . GLY A 1 82 ? -16.483 3.163 9.241 1.00 97.88 82 GLY A N 1
ATOM 678 C CA . GLY A 1 82 ? -17.879 3.594 9.151 1.00 97.88 82 GLY A CA 1
ATOM 679 C C . GLY A 1 82 ? -18.146 4.390 7.873 1.00 97.88 82 GLY A C 1
ATOM 680 O O . GLY A 1 82 ? -17.716 3.984 6.806 1.00 97.88 82 GLY A O 1
ATOM 681 N N . LYS A 1 83 ? -18.822 5.542 7.972 1.00 97.56 83 LYS A N 1
ATOM 682 C CA . LYS A 1 83 ? -19.218 6.373 6.815 1.00 97.56 83 LYS A CA 1
ATOM 683 C C . LYS A 1 83 ? -18.058 6.832 5.917 1.00 97.56 83 LYS A C 1
ATOM 685 O O . LYS A 1 83 ? -18.306 7.215 4.777 1.00 97.56 83 LYS A O 1
ATOM 690 N N . ASN A 1 84 ? -16.824 6.838 6.426 1.00 98.06 84 ASN A N 1
ATOM 691 C CA . ASN A 1 84 ? -15.658 7.261 5.651 1.00 98.06 84 ASN A CA 1
ATOM 692 C C . ASN A 1 84 ? -15.364 6.292 4.504 1.00 98.06 84 ASN A C 1
ATOM 694 O O . ASN A 1 84 ? -14.783 6.700 3.505 1.00 98.06 84 ASN A O 1
ATOM 698 N N . ASN A 1 85 ? -15.821 5.037 4.599 1.00 95.12 85 ASN A N 1
ATOM 699 C CA . ASN A 1 85 ? -15.679 4.052 3.527 1.00 95.12 85 ASN A CA 1
ATOM 700 C C . ASN A 1 85 ? -16.426 4.439 2.232 1.00 95.12 85 ASN A C 1
ATOM 702 O O . ASN A 1 85 ? -16.155 3.864 1.183 1.00 95.12 85 ASN A O 1
ATOM 706 N N . CYS A 1 86 ? -17.337 5.416 2.289 1.00 97.06 86 CYS A N 1
ATOM 707 C CA . CYS A 1 86 ? -18.039 5.967 1.131 1.00 97.06 86 CYS A CA 1
ATOM 708 C C . CYS A 1 86 ? -17.233 7.049 0.389 1.00 97.06 86 CYS A C 1
ATOM 710 O O . CYS A 1 86 ? -17.703 7.573 -0.621 1.00 97.06 86 CYS A O 1
ATOM 712 N N . VAL A 1 87 ? -16.050 7.423 0.884 1.00 97.81 87 VAL A N 1
ATOM 713 C CA . VAL A 1 87 ? -15.159 8.401 0.251 1.00 97.81 87 VAL A CA 1
ATOM 714 C C . VAL A 1 87 ? -14.012 7.645 -0.417 1.00 97.81 87 VAL A C 1
ATOM 716 O O . VAL A 1 87 ? -13.179 7.068 0.273 1.00 97.81 87 VAL A O 1
ATOM 719 N N . LEU A 1 88 ? -13.962 7.659 -1.758 1.00 96.12 88 LEU A N 1
ATOM 720 C CA . LEU A 1 88 ? -13.036 6.820 -2.539 1.00 96.12 88 LEU A CA 1
ATOM 721 C C . LEU A 1 88 ? -11.572 6.973 -2.116 1.00 96.12 88 LEU A C 1
ATOM 723 O O . LEU A 1 88 ? -10.925 5.970 -1.869 1.00 96.12 88 LEU A O 1
ATOM 727 N N . HIS A 1 89 ? -11.058 8.204 -2.037 1.00 96.31 89 HIS A N 1
ATOM 728 C CA . HIS A 1 89 ? -9.684 8.495 -1.609 1.00 96.31 89 HIS A CA 1
ATOM 729 C C . HIS A 1 89 ? -9.690 9.244 -0.268 1.00 96.31 89 HIS A C 1
ATOM 731 O O . HIS A 1 89 ? -9.279 10.402 -0.190 1.00 96.31 89 HIS A O 1
ATOM 737 N N . TYR A 1 90 ? -10.236 8.611 0.774 1.00 98.19 90 TYR A N 1
ATOM 738 C CA . TYR A 1 90 ? -10.172 9.118 2.149 1.00 98.19 90 TYR A CA 1
ATOM 739 C C . TYR A 1 90 ? -8.738 9.019 2.687 1.00 98.19 90 TYR A C 1
ATOM 741 O O . TYR A 1 90 ? -8.197 7.923 2.768 1.00 98.19 90 TYR A O 1
ATOM 749 N N . LEU A 1 91 ? -8.123 10.152 3.044 1.00 97.44 91 LEU A N 1
ATOM 750 C CA . LEU A 1 91 ? -6.710 10.216 3.462 1.00 97.44 91 LEU A CA 1
ATOM 751 C C . LEU A 1 91 ? -6.515 10.813 4.861 1.00 97.44 91 LEU A C 1
ATOM 753 O O . LEU A 1 91 ? -5.381 10.963 5.307 1.00 97.44 91 LEU A O 1
ATOM 757 N N . GLN A 1 92 ? -7.593 11.226 5.531 1.00 98.12 92 GLN A N 1
ATOM 758 C CA . GLN A 1 92 ? -7.507 11.888 6.832 1.00 98.12 92 GLN A CA 1
ATOM 759 C C . GLN A 1 92 ? -7.068 10.914 7.929 1.00 98.12 92 GLN A C 1
ATOM 761 O O . GLN A 1 92 ? -6.301 11.320 8.796 1.00 98.12 92 GLN A O 1
ATOM 766 N N . ASN A 1 93 ? -7.518 9.652 7.861 1.00 97.81 93 ASN A N 1
ATOM 767 C CA . ASN A 1 93 ? -7.145 8.555 8.762 1.00 97.81 93 ASN A CA 1
ATOM 768 C C . ASN A 1 93 ? -7.149 8.964 10.252 1.00 97.81 93 ASN A C 1
ATOM 770 O O . ASN A 1 93 ? -6.257 8.596 11.015 1.00 97.81 93 ASN A O 1
ATOM 774 N N . ASP A 1 94 ? -8.138 9.747 10.685 1.00 98.25 94 ASP A N 1
ATOM 775 C CA . ASP A 1 94 ? -8.171 10.394 12.002 1.00 98.25 94 ASP A CA 1
ATOM 776 C C . ASP A 1 94 ? -9.384 10.011 12.861 1.00 98.25 94 ASP A C 1
ATOM 778 O O . ASP A 1 94 ? -9.556 10.533 13.968 1.00 98.25 94 ASP A O 1
ATOM 782 N N . GLN A 1 95 ? -10.232 9.093 12.392 1.00 98.50 95 GLN A N 1
ATOM 783 C CA . GLN A 1 95 ? -11.423 8.678 13.123 1.00 98.50 95 GLN A CA 1
ATOM 784 C C . GLN A 1 95 ? -11.184 7.457 14.012 1.00 98.50 95 GLN A C 1
ATOM 786 O O . GLN A 1 95 ? -10.377 6.569 13.745 1.00 98.50 95 GLN A O 1
ATOM 791 N N . VAL A 1 96 ? -11.948 7.400 15.104 1.00 98.56 96 VAL A N 1
ATOM 792 C CA . VAL A 1 96 ? -11.987 6.243 16.003 1.00 98.56 96 VAL A CA 1
ATOM 793 C C . VAL A 1 96 ? -12.783 5.115 15.347 1.00 98.56 96 VAL A C 1
ATOM 795 O O . VAL A 1 96 ? -13.948 5.304 14.991 1.00 98.56 96 VAL A O 1
ATOM 798 N N . CYS A 1 97 ? -12.199 3.922 15.285 1.00 98.44 97 CYS A N 1
ATOM 799 C CA . CYS A 1 97 ? -12.871 2.690 14.896 1.00 98.44 97 CYS A CA 1
ATOM 800 C C . CYS A 1 97 ? -13.870 2.284 15.995 1.00 98.44 97 CYS A C 1
ATOM 802 O O . CYS A 1 97 ? -13.479 1.951 17.119 1.00 98.44 97 CYS A O 1
ATOM 804 N N . LYS A 1 98 ? -15.176 2.305 15.702 1.00 98.44 98 LYS A N 1
ATOM 805 C CA . LYS A 1 98 ? -16.236 1.983 16.677 1.00 98.44 98 LYS A CA 1
ATOM 806 C C . LYS A 1 98 ? -16.791 0.577 16.463 1.00 98.44 98 LYS A C 1
ATOM 808 O O . LYS A 1 98 ? -16.919 0.113 15.335 1.00 98.44 98 LYS A O 1
ATOM 813 N N . LYS A 1 99 ? -17.206 -0.067 17.559 1.00 98.31 99 LYS A N 1
ATOM 814 C CA . LYS A 1 99 ? -17.849 -1.390 17.538 1.00 98.31 99 LYS A CA 1
ATOM 815 C C . LYS A 1 99 ? -19.027 -1.416 16.559 1.00 98.31 99 LYS A C 1
ATOM 817 O O . LYS A 1 99 ? -19.895 -0.546 16.622 1.00 98.31 99 LYS A O 1
ATOM 822 N N . GLY A 1 100 ? -19.073 -2.440 15.707 1.00 97.75 100 GLY A N 1
ATOM 823 C CA . GLY A 1 100 ? -20.149 -2.633 14.728 1.00 97.75 100 GLY A CA 1
ATOM 824 C C . GLY A 1 100 ? -19.982 -1.827 13.437 1.00 97.75 100 GLY A C 1
ATOM 825 O O . GLY A 1 100 ? -20.833 -1.921 12.555 1.00 97.75 100 GLY A O 1
ATOM 826 N N . GLN A 1 101 ? -18.901 -1.053 13.301 1.00 98.25 101 GLN A N 1
ATOM 827 C CA . GLN A 1 101 ? -18.511 -0.468 12.022 1.00 98.25 101 GLN A CA 1
ATOM 828 C C . GLN A 1 101 ? -17.719 -1.471 11.179 1.00 98.25 101 GLN A C 1
ATOM 830 O O . GLN A 1 101 ? -17.163 -2.450 11.677 1.00 98.25 101 GLN A O 1
ATOM 835 N N . LEU A 1 102 ? -17.650 -1.182 9.884 1.00 98.50 102 LEU A N 1
ATOM 836 C CA . LEU A 1 102 ? -16.673 -1.776 8.985 1.00 98.50 102 LEU A CA 1
ATOM 837 C C . LEU A 1 102 ? -15.481 -0.828 8.840 1.00 98.50 102 LEU A C 1
ATOM 839 O O . LEU A 1 102 ? -15.662 0.391 8.834 1.00 98.50 102 LEU A O 1
ATOM 843 N N . LEU A 1 103 ? -14.294 -1.406 8.694 1.00 98.62 103 LEU A N 1
ATOM 844 C CA . LEU A 1 103 ? -13.041 -0.733 8.390 1.00 98.62 103 LEU A CA 1
ATOM 845 C C . LEU A 1 103 ? -12.592 -1.146 6.989 1.00 98.62 103 LEU A C 1
ATOM 847 O O . LEU A 1 103 ? -12.245 -2.309 6.769 1.00 98.62 103 LEU A O 1
ATOM 851 N N . LEU A 1 104 ? -12.627 -0.203 6.050 1.00 98.75 104 LEU A N 1
ATOM 852 C CA . LEU A 1 104 ? -12.059 -0.365 4.716 1.00 98.75 104 LEU A CA 1
ATOM 853 C C . LEU A 1 104 ? -10.574 -0.011 4.762 1.00 98.75 104 LEU A C 1
ATOM 855 O O . LEU A 1 104 ? -10.189 1.026 5.295 1.00 98.75 104 LEU A O 1
ATOM 859 N N . LEU A 1 105 ? -9.758 -0.889 4.197 1.00 98.62 105 LEU A N 1
ATOM 860 C CA . LEU A 1 105 ? -8.316 -0.750 4.076 1.00 98.62 105 LEU A CA 1
ATOM 861 C C . LEU A 1 105 ? -7.979 -0.795 2.593 1.00 98.62 105 LEU A C 1
ATOM 863 O O . LEU A 1 105 ? -8.168 -1.849 1.987 1.00 98.62 105 LEU A O 1
ATOM 867 N N . ASP A 1 106 ? -7.484 0.303 2.032 1.00 98.75 106 ASP A N 1
ATOM 868 C CA . ASP A 1 106 ? -6.828 0.313 0.723 1.00 98.75 106 ASP A CA 1
ATOM 869 C C . ASP A 1 106 ? -5.340 0.560 0.935 1.00 98.75 106 ASP A C 1
ATOM 871 O O . ASP A 1 106 ? -4.918 1.652 1.334 1.00 98.75 106 ASP A O 1
ATOM 875 N N . ILE A 1 107 ? -4.563 -0.516 0.832 1.00 98.56 107 ILE A N 1
ATOM 876 C CA . ILE A 1 107 ? -3.187 -0.551 1.311 1.00 98.56 107 ILE A CA 1
ATOM 877 C C . ILE A 1 107 ? -2.297 -1.375 0.383 1.00 98.56 107 ILE A C 1
ATOM 879 O O . ILE A 1 107 ? -2.645 -2.459 -0.082 1.00 98.56 107 ILE A O 1
ATOM 883 N N . GLY A 1 108 ? -1.072 -0.898 0.200 1.00 98.62 108 GLY A N 1
ATOM 884 C CA . GLY A 1 108 ? -0.077 -1.566 -0.623 1.00 98.62 108 GLY A CA 1
ATOM 885 C C . GLY A 1 108 ? 1.326 -1.214 -0.168 1.00 98.62 108 GLY A C 1
ATOM 886 O O . GLY A 1 108 ? 1.622 -0.056 0.137 1.00 98.62 108 GLY A O 1
ATOM 887 N N . SER A 1 109 ? 2.201 -2.212 -0.100 1.00 98.69 109 SER A N 1
ATOM 888 C CA . SER A 1 109 ? 3.627 -1.984 0.100 1.00 98.69 109 SER A CA 1
ATOM 889 C C . SER A 1 109 ? 4.342 -1.809 -1.243 1.00 98.69 109 SER A C 1
ATOM 891 O O . SER A 1 109 ? 3.982 -2.420 -2.247 1.00 98.69 109 SER A O 1
ATOM 893 N N . SER A 1 110 ? 5.376 -0.979 -1.248 1.00 98.62 110 SER A N 1
ATOM 894 C CA . SER A 1 110 ? 6.344 -0.822 -2.325 1.00 98.62 110 SER A CA 1
ATOM 895 C C . SER A 1 110 ? 7.657 -1.460 -1.897 1.00 98.62 110 SER A C 1
ATOM 897 O O . SER A 1 110 ? 8.254 -1.028 -0.906 1.00 98.62 110 SER A O 1
ATOM 899 N N . TYR A 1 111 ? 8.170 -2.382 -2.705 1.00 98.62 111 TYR A N 1
ATOM 900 C CA . TYR A 1 111 ? 9.485 -2.994 -2.545 1.00 98.62 111 TYR A CA 1
ATOM 901 C C . TYR A 1 111 ? 10.289 -2.847 -3.838 1.00 98.62 111 TYR A C 1
ATOM 903 O O . TYR A 1 111 ? 9.796 -3.168 -4.913 1.00 98.62 111 TYR A O 1
ATOM 911 N N . ALA A 1 112 ? 11.515 -2.319 -3.758 1.00 97.69 112 ALA A N 1
ATOM 912 C CA . ALA A 1 112 ? 12.377 -2.089 -4.927 1.00 97.69 112 ALA A CA 1
ATOM 913 C C . ALA A 1 112 ? 11.691 -1.341 -6.104 1.00 97.69 112 ALA A C 1
ATOM 915 O O . ALA A 1 112 ? 12.004 -1.581 -7.265 1.00 97.69 112 ALA A O 1
ATOM 916 N N . ASN A 1 113 ? 10.771 -0.415 -5.797 1.00 97.44 113 ASN A N 1
ATOM 917 C CA . ASN A 1 113 ? 9.906 0.319 -6.741 1.00 97.44 113 ASN A CA 1
ATOM 918 C C . ASN A 1 113 ? 8.831 -0.517 -7.472 1.00 97.44 113 ASN A C 1
ATOM 920 O O . ASN A 1 113 ? 8.199 -0.011 -8.401 1.00 97.44 113 ASN A O 1
ATOM 924 N N . TYR A 1 114 ? 8.581 -1.750 -7.032 1.00 98.56 114 TYR A N 1
ATOM 925 C CA . TYR A 1 114 ? 7.422 -2.554 -7.415 1.00 98.56 114 TYR A CA 1
ATOM 926 C C . TYR A 1 114 ? 6.357 -2.447 -6.332 1.00 98.56 114 TYR A C 1
ATOM 928 O O . TYR A 1 114 ? 6.648 -2.554 -5.140 1.00 98.56 114 TYR A O 1
ATOM 936 N N . ASN A 1 115 ? 5.125 -2.195 -6.759 1.00 98.69 115 ASN A N 1
ATOM 937 C CA . ASN A 1 115 ? 4.024 -1.845 -5.876 1.00 98.69 115 ASN A CA 1
ATOM 938 C C . ASN A 1 115 ? 3.029 -2.998 -5.809 1.00 98.69 115 ASN A C 1
ATOM 940 O O . ASN A 1 115 ? 2.601 -3.507 -6.844 1.00 98.69 115 ASN A O 1
ATOM 944 N N . ALA A 1 116 ? 2.642 -3.366 -4.596 1.00 98.69 116 ALA A N 1
ATOM 945 C CA . ALA A 1 116 ? 1.404 -4.082 -4.359 1.00 98.69 116 ALA A CA 1
ATOM 946 C C . ALA A 1 116 ? 0.246 -3.093 -4.210 1.00 98.69 116 ALA A C 1
ATOM 948 O O . ALA A 1 116 ? 0.452 -1.922 -3.887 1.00 98.69 116 ALA A O 1
ATOM 949 N N . ASP A 1 117 ? -0.962 -3.598 -4.416 1.00 98.75 117 ASP A N 1
ATOM 950 C CA . ASP A 1 117 ? -2.202 -2.849 -4.285 1.00 98.75 117 ASP A CA 1
ATOM 951 C C . ASP A 1 117 ? -3.298 -3.813 -3.820 1.00 98.75 117 ASP A C 1
ATOM 953 O O . ASP A 1 117 ? -3.521 -4.856 -4.448 1.00 98.75 117 ASP A O 1
ATOM 957 N N . MET A 1 118 ? -3.898 -3.549 -2.660 1.00 98.44 118 MET A N 1
ATOM 958 C CA . MET A 1 118 ? -4.875 -4.449 -2.061 1.00 98.44 118 MET A CA 1
ATOM 959 C C . MET A 1 118 ? -5.902 -3.697 -1.219 1.00 98.44 118 MET A C 1
ATOM 961 O O . MET A 1 118 ? -5.589 -3.160 -0.158 1.00 98.44 118 MET A O 1
ATOM 965 N N . THR A 1 119 ? -7.170 -3.865 -1.595 1.00 98.56 119 THR A N 1
ATOM 966 C CA . THR A 1 119 ? -8.305 -3.408 -0.791 1.00 98.56 119 THR A CA 1
ATOM 967 C C . THR A 1 119 ? -8.966 -4.556 -0.021 1.00 98.56 119 THR A C 1
ATOM 969 O O . THR A 1 119 ? -9.273 -5.611 -0.591 1.00 98.56 119 THR A O 1
ATOM 972 N N . ARG A 1 120 ? -9.231 -4.384 1.278 1.00 98.50 120 ARG A N 1
ATOM 973 C CA . ARG A 1 120 ? -10.030 -5.307 2.109 1.00 98.50 120 ARG A CA 1
ATOM 974 C C . ARG A 1 120 ? -10.902 -4.535 3.090 1.00 98.50 120 ARG A C 1
ATOM 976 O O . ARG A 1 120 ? -10.472 -3.534 3.640 1.00 98.50 120 ARG A O 1
ATOM 983 N N . THR A 1 121 ? -12.086 -5.066 3.378 1.00 98.44 121 THR A N 1
ATOM 984 C CA . THR A 1 121 ? -12.977 -4.525 4.410 1.00 98.44 121 THR A CA 1
ATOM 985 C C . THR A 1 121 ? -13.157 -5.558 5.512 1.00 98.44 121 THR A C 1
ATOM 987 O O . THR A 1 121 ? -13.466 -6.715 5.224 1.00 98.44 121 THR A O 1
ATOM 990 N N . ILE A 1 122 ? -12.952 -5.153 6.765 1.00 98.38 122 ILE A N 1
ATOM 991 C CA . ILE A 1 122 ? -13.060 -6.019 7.949 1.00 98.38 122 ILE A CA 1
ATOM 992 C C . ILE A 1 122 ? -14.014 -5.405 8.985 1.00 98.38 122 ILE A C 1
ATOM 994 O O . ILE A 1 122 ? -14.177 -4.185 9.002 1.00 98.38 122 ILE A O 1
ATOM 998 N N . PRO A 1 123 ? -14.668 -6.205 9.843 1.00 97.88 123 PRO A N 1
ATOM 999 C CA . PRO A 1 123 ? -15.408 -5.665 10.980 1.00 97.88 123 PRO A CA 1
ATOM 1000 C C . PRO A 1 123 ? -14.453 -5.093 12.040 1.00 97.88 123 PRO A C 1
ATOM 1002 O O . PRO A 1 123 ? -13.366 -5.636 12.244 1.00 97.88 123 PRO A O 1
ATOM 1005 N N . VAL A 1 124 ? -14.885 -4.020 12.713 1.00 96.69 124 VAL A N 1
ATOM 1006 C CA . VAL A 1 124 ? -14.228 -3.440 13.901 1.00 96.69 124 VAL A CA 1
ATOM 1007 C C . VAL A 1 124 ? -14.716 -4.098 15.186 1.00 96.69 124 VAL A C 1
ATOM 1009 O O . VAL A 1 124 ? -15.953 -4.121 15.415 1.00 96.69 124 VAL A O 1
#

Solvent-accessible surface area (backbone atoms only — not comparable to full-atom values): 6874 Å² total; per-residue (Å²): 94,90,94,46,72,88,62,87,87,74,80,63,63,67,61,56,52,63,69,62,69,69,74,53,72,72,54,47,54,39,31,50,50,7,39,49,46,33,51,55,25,52,64,49,43,73,75,64,68,40,59,72,43,38,28,47,58,56,48,51,56,36,49,53,48,23,46,77,69,72,24,39,70,53,55,89,57,27,40,22,47,46,79,43,55,79,41,93,86,42,69,77,33,77,53,67,29,45,72,84,27,46,34,34,35,42,47,24,17,20,25,97,88,27,61,24,80,47,76,50,74,45,81,53